Protein AF-A0A2H0BJ86-F1 (afdb_monomer_lite)

Radius of gyration: 20.38 Å; chains: 1; bounding box: 33×22×66 Å

Secondary structure (DSSP, 8-state):
-----TTTTS---HHHHHHHHHHHHHHHHHHHHHHHHHHHHHHHHHS--HHHHHHHHHHHHHHHHTTSS-HHHHHHHHHHHHTT-

Organism: NCBI:txid1975059

Foldseek 3Di:
DDPPPCCVVPPCDPVNVVVVVVCVVVVVVLVVLVVVLVVLLVCCVVPVDVVSLVVNLVSLVVCCVVVSDPPVVSVVSNVVSVVVD

Sequence (85 aa):
MLNVDYTIRMPVTKTAKRALRGSFQKARINKFIISKLEIAVRAAKKHPAKEAILKAISLADKASKKHTIHKNKAARIKSALSRLR

pLDDT: mean 89.65, std 13.0, range [38.84, 97.75]

InterPro domains:
  IPR002583 Small ribosomal subunit protein bS20 [PF01649] (13-83)
  IPR002583 Small ribosomal subunit protein bS20 [TIGR00029] (13-83)
  IPR036510 Small ribosomal subunit protein bS20 superfamily [G3DSA:1.20.58.110] (11-85)
  IPR036510 Small ribosomal subunit protein bS20 superfamily [SSF46992] (14-83)

Structure (mmCIF, N/CA/C/O backbone):
data_AF-A0A2H0BJ86-F1
#
_entry.id   AF-A0A2H0BJ86-F1
#
loop_
_atom_site.group_PDB
_atom_site.id
_atom_site.type_symbol
_atom_site.label_atom_id
_atom_site.label_alt_id
_atom_site.label_comp_id
_atom_site.label_asym_id
_atom_site.label_entity_id
_atom_site.label_seq_id
_atom_site.pdbx_PDB_ins_code
_atom_site.Cartn_x
_atom_site.Cartn_y
_atom_site.Cartn_z
_atom_site.occupancy
_atom_site.B_iso_or_equiv
_atom_site.auth_seq_id
_atom_site.auth_comp_id
_atom_site.auth_asym_id
_atom_site.auth_atom_id
_atom_site.pdbx_PDB_model_num
ATOM 1 N N . MET A 1 1 ? 0.673 -13.497 -49.978 1.00 38.84 1 MET A N 1
ATOM 2 C CA . MET A 1 1 ? 0.395 -12.349 -49.088 1.00 38.84 1 MET A CA 1
ATOM 3 C C . MET A 1 1 ? 1.623 -12.134 -48.222 1.00 38.84 1 MET A C 1
ATOM 5 O O . MET A 1 1 ? 1.884 -12.948 -47.349 1.00 38.84 1 MET A O 1
ATOM 9 N N . LEU A 1 2 ? 2.448 -11.136 -48.546 1.00 44.34 2 LEU A N 1
ATOM 10 C CA . LEU A 1 2 ? 3.652 -10.824 -47.773 1.00 44.34 2 LEU A CA 1
ATOM 11 C C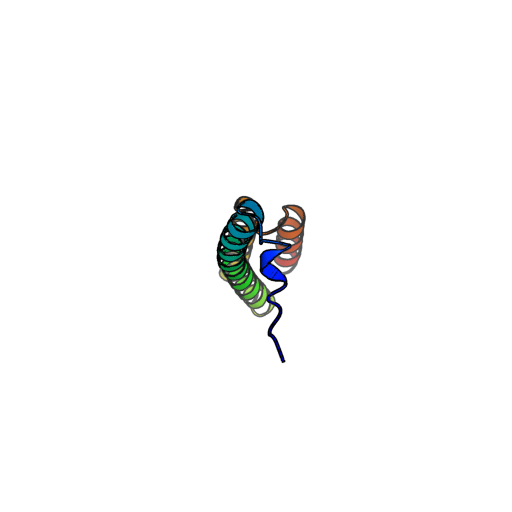 . LEU A 1 2 ? 3.224 -10.266 -46.412 1.00 44.34 2 LEU A C 1
ATOM 13 O O . LEU A 1 2 ? 2.579 -9.220 -46.360 1.00 44.34 2 LEU A O 1
ATOM 17 N N . ASN A 1 3 ? 3.573 -10.966 -45.331 1.00 56.12 3 ASN A N 1
ATOM 18 C CA . ASN A 1 3 ? 3.564 -10.402 -43.985 1.00 56.12 3 ASN A CA 1
ATOM 19 C C . ASN A 1 3 ? 4.567 -9.248 -43.969 1.00 56.12 3 ASN A C 1
ATOM 21 O O . ASN A 1 3 ? 5.771 -9.447 -43.818 1.00 56.12 3 ASN A O 1
ATOM 25 N N . VAL A 1 4 ? 4.075 -8.035 -44.200 1.00 55.72 4 VAL A N 1
ATOM 26 C CA . VAL A 1 4 ? 4.863 -6.823 -44.020 1.00 55.72 4 VAL A CA 1
ATOM 27 C C . VAL A 1 4 ? 4.958 -6.607 -42.517 1.00 55.72 4 VAL A C 1
ATOM 29 O O . VAL A 1 4 ? 4.070 -6.008 -41.924 1.00 55.72 4 VAL A O 1
ATOM 32 N N . ASP A 1 5 ? 6.006 -7.126 -41.883 1.00 58.50 5 ASP A N 1
ATOM 33 C CA . ASP A 1 5 ? 6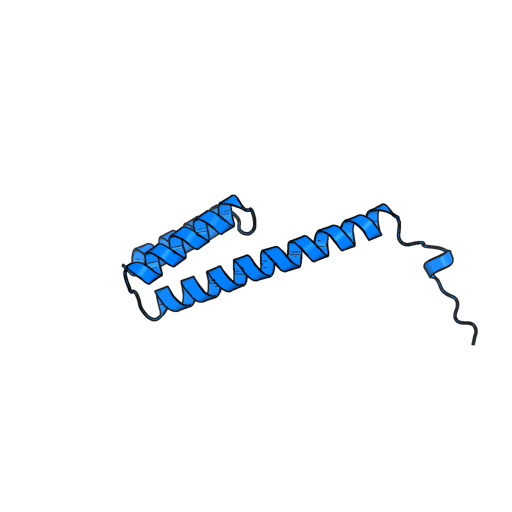.305 -6.843 -40.480 1.00 58.50 5 ASP A CA 1
ATOM 34 C C . ASP A 1 5 ? 6.608 -5.340 -40.315 1.00 58.50 5 ASP A C 1
ATOM 36 O O . ASP A 1 5 ? 7.741 -4.866 -40.422 1.00 58.50 5 ASP A O 1
ATOM 40 N N . TYR A 1 6 ? 5.568 -4.550 -40.040 1.00 62.69 6 TYR A N 1
ATOM 41 C CA . TYR A 1 6 ? 5.612 -3.094 -39.815 1.00 62.69 6 TYR A CA 1
ATOM 42 C C . TYR A 1 6 ? 6.535 -2.681 -38.648 1.00 62.69 6 TYR A C 1
ATOM 44 O O . TYR A 1 6 ? 6.886 -1.508 -38.498 1.00 62.69 6 TYR A O 1
ATOM 52 N N . THR A 1 7 ? 6.981 -3.647 -37.845 1.00 62.50 7 THR A N 1
ATOM 53 C CA . THR A 1 7 ? 7.931 -3.493 -36.735 1.00 62.50 7 THR A CA 1
ATOM 54 C C . THR A 1 7 ? 9.354 -3.153 -37.189 1.00 62.50 7 THR A C 1
ATOM 56 O O . THR A 1 7 ? 10.127 -2.625 -36.389 1.00 62.50 7 THR A O 1
ATOM 59 N N . ILE A 1 8 ? 9.694 -3.390 -38.464 1.00 61.91 8 ILE A N 1
ATOM 60 C CA . ILE A 1 8 ? 10.994 -3.023 -39.049 1.00 61.91 8 ILE A CA 1
ATOM 61 C C . ILE A 1 8 ? 11.099 -1.500 -39.247 1.00 61.91 8 ILE A C 1
ATOM 63 O O . ILE A 1 8 ? 12.154 -0.924 -38.991 1.00 61.91 8 ILE A O 1
ATOM 67 N N . ARG A 1 9 ? 10.006 -0.824 -39.647 1.00 66.31 9 ARG A N 1
ATOM 68 C CA . ARG A 1 9 ? 9.983 0.643 -39.850 1.00 66.31 9 ARG A CA 1
ATOM 69 C C . ARG A 1 9 ? 9.768 1.440 -38.560 1.00 66.31 9 ARG A C 1
ATOM 71 O O . ARG A 1 9 ? 10.192 2.587 -38.484 1.00 66.31 9 ARG A O 1
ATOM 78 N N . MET A 1 10 ? 9.135 0.847 -37.547 1.00 77.25 10 MET A N 1
ATOM 79 C CA . MET A 1 10 ? 8.929 1.464 -36.230 1.00 77.25 10 MET A CA 1
ATOM 80 C C . MET A 1 10 ? 9.360 0.500 -35.116 1.00 77.25 10 MET A C 1
ATOM 82 O O . MET A 1 10 ? 8.521 -0.162 -34.497 1.00 77.25 10 MET A O 1
ATOM 86 N N . PRO A 1 11 ? 10.672 0.382 -34.848 1.00 78.25 11 PRO A N 1
ATOM 87 C CA . PRO A 1 11 ? 11.167 -0.543 -33.844 1.00 78.25 11 PRO A CA 1
ATOM 88 C C . PRO A 1 11 ? 10.740 -0.102 -32.443 1.00 78.25 11 PRO A C 1
ATOM 90 O O . PRO A 1 11 ? 10.874 1.063 -32.065 1.00 78.25 11 PRO A O 1
ATOM 93 N N . VAL A 1 12 ? 10.298 -1.058 -31.618 1.00 80.38 12 VAL A N 1
ATOM 94 C CA . VAL A 1 12 ? 10.090 -0.799 -30.188 1.00 80.38 12 VAL A CA 1
ATOM 95 C C . VAL A 1 12 ? 11.426 -0.364 -29.591 1.00 80.38 12 VAL A C 1
ATOM 97 O O . VAL A 1 12 ? 12.373 -1.156 -29.498 1.00 80.38 12 VAL A O 1
ATOM 100 N N . THR A 1 13 ? 11.495 0.901 -29.187 1.00 88.62 13 THR A N 1
ATOM 101 C CA . THR A 1 13 ? 12.715 1.514 -28.671 1.00 88.62 13 THR A CA 1
ATOM 102 C C . THR A 1 13 ? 13.225 0.759 -27.443 1.00 88.62 13 THR A C 1
ATOM 104 O O . THR A 1 13 ? 12.467 0.162 -26.667 1.00 88.62 13 THR A O 1
ATOM 107 N N . LYS A 1 14 ? 14.546 0.777 -27.227 1.00 87.44 14 LYS A N 1
ATOM 108 C CA . LYS A 1 14 ? 15.171 0.128 -26.058 1.00 87.44 14 LYS A CA 1
ATOM 109 C C . LYS A 1 14 ? 14.561 0.635 -24.741 1.00 87.44 14 LYS A C 1
ATOM 111 O O . LYS A 1 14 ? 14.387 -0.140 -23.798 1.00 87.44 14 LYS A O 1
ATOM 116 N N . THR A 1 15 ? 14.188 1.915 -24.700 1.00 89.31 15 THR A N 1
ATOM 117 C CA . THR A 1 15 ? 13.512 2.564 -23.570 1.00 89.31 15 THR A CA 1
ATOM 118 C C . THR A 1 15 ? 12.108 2.004 -23.349 1.00 89.31 15 THR A C 1
ATOM 120 O O . THR A 1 15 ? 11.797 1.632 -22.218 1.00 89.31 15 THR A O 1
ATOM 123 N N . ALA A 1 16 ? 11.307 1.824 -24.405 1.00 90.56 16 ALA A N 1
ATOM 124 C CA . ALA A 1 16 ? 9.980 1.214 -24.315 1.00 90.56 16 ALA A CA 1
ATOM 125 C C . ALA A 1 16 ? 10.042 -0.239 -23.807 1.00 90.56 16 ALA A C 1
ATOM 127 O O . ALA A 1 16 ? 9.334 -0.595 -22.863 1.00 90.56 16 ALA A O 1
ATOM 128 N N . LYS A 1 17 ? 10.961 -1.067 -24.330 1.00 91.31 17 LYS A N 1
ATOM 129 C CA . LYS A 1 17 ? 11.158 -2.449 -23.837 1.00 91.31 17 LYS A CA 1
ATOM 130 C C . LYS A 1 17 ? 11.587 -2.484 -22.364 1.00 91.31 17 LYS A C 1
ATOM 132 O O . LYS A 1 17 ? 11.159 -3.352 -21.600 1.00 91.31 17 LYS A O 1
ATOM 137 N N . ARG A 1 18 ? 12.450 -1.554 -21.933 1.00 92.44 18 ARG A N 1
ATOM 138 C CA . ARG A 1 18 ? 12.879 -1.430 -20.526 1.00 92.44 18 ARG A CA 1
ATOM 139 C C . ARG A 1 18 ? 11.722 -0.998 -19.621 1.00 92.44 18 ARG A C 1
ATOM 141 O O . ARG A 1 18 ? 11.542 -1.598 -18.561 1.00 92.44 18 ARG A O 1
ATOM 148 N N . ALA A 1 19 ? 10.937 -0.011 -20.047 1.00 95.25 19 ALA A N 1
ATOM 149 C CA . ALA A 1 19 ? 9.768 0.469 -19.318 1.00 95.25 19 ALA A CA 1
ATOM 150 C C . ALA A 1 19 ? 8.718 -0.636 -19.144 1.00 95.25 19 ALA A C 1
ATOM 152 O O . ALA A 1 19 ? 8.233 -0.832 -18.031 1.00 95.25 19 ALA A O 1
ATOM 153 N N . LEU A 1 20 ? 8.444 -1.418 -20.195 1.00 95.38 20 LEU A N 1
ATOM 154 C CA . LEU A 1 20 ? 7.507 -2.542 -20.148 1.00 95.38 20 LEU A CA 1
ATOM 155 C C . LEU A 1 20 ? 7.915 -3.585 -19.098 1.00 95.38 20 LEU A C 1
ATOM 157 O O . LEU A 1 20 ? 7.111 -3.941 -18.238 1.00 95.38 20 LEU A O 1
ATOM 161 N N . ARG A 1 21 ? 9.182 -4.018 -19.106 1.00 95.69 21 ARG A N 1
ATOM 162 C CA . ARG A 1 21 ? 9.705 -4.984 -18.120 1.00 95.69 21 ARG A CA 1
ATOM 163 C C . ARG A 1 21 ? 9.600 -4.460 -16.686 1.00 95.69 21 ARG A C 1
ATOM 165 O O . ARG A 1 21 ? 9.166 -5.182 -15.789 1.00 95.69 21 ARG A O 1
ATOM 172 N N . GLY A 1 22 ? 9.962 -3.193 -16.475 1.00 97.31 22 GLY A N 1
ATOM 173 C CA . GLY A 1 22 ? 9.848 -2.547 -15.167 1.00 97.31 22 GLY A CA 1
ATOM 174 C C . GLY A 1 22 ? 8.398 -2.420 -14.695 1.00 97.31 22 GLY A C 1
ATOM 175 O O . GLY A 1 22 ? 8.101 -2.701 -13.535 1.00 97.31 22 GLY A O 1
ATOM 176 N N . SER A 1 23 ? 7.493 -2.033 -15.596 1.00 96.88 23 SER A N 1
ATOM 177 C CA . SER A 1 23 ? 6.059 -1.915 -15.321 1.00 96.88 23 SER A CA 1
ATOM 178 C C . SER A 1 23 ? 5.454 -3.265 -14.940 1.00 96.88 23 SER A C 1
ATOM 180 O O . SER A 1 23 ? 4.781 -3.361 -13.918 1.00 96.88 23 SER A O 1
ATOM 182 N N . PHE A 1 24 ? 5.783 -4.329 -15.678 1.00 97.56 24 PHE A N 1
ATOM 183 C CA . PHE A 1 24 ? 5.284 -5.679 -15.419 1.00 97.56 24 PHE A CA 1
ATOM 184 C C . PHE A 1 24 ? 5.628 -6.172 -14.005 1.00 97.56 24 PHE A C 1
ATOM 186 O O . PHE A 1 24 ? 4.752 -6.616 -13.260 1.00 97.56 24 PHE A O 1
ATOM 193 N N . GLN A 1 25 ? 6.889 -6.019 -13.586 1.00 97.25 25 GLN A N 1
ATOM 194 C CA . GLN A 1 25 ? 7.313 -6.419 -12.242 1.00 97.25 25 GLN A CA 1
ATOM 195 C C . GLN A 1 25 ? 6.642 -5.591 -11.143 1.00 97.25 25 GLN A C 1
ATOM 197 O O . GLN A 1 25 ? 6.173 -6.150 -10.148 1.00 97.25 25 GLN A O 1
ATOM 202 N N . LYS A 1 26 ? 6.547 -4.268 -11.328 1.00 96.38 26 LYS A N 1
ATOM 203 C CA . LYS A 1 26 ? 5.854 -3.385 -10.378 1.00 96.38 26 LYS A CA 1
ATOM 204 C C . LYS A 1 26 ? 4.371 -3.735 -10.278 1.00 96.38 26 LYS A C 1
ATOM 206 O O . LYS A 1 26 ? 3.849 -3.825 -9.171 1.00 96.38 26 LYS A O 1
ATOM 211 N N . ALA A 1 27 ? 3.709 -3.994 -11.404 1.00 97.56 27 ALA A N 1
ATOM 212 C CA . ALA A 1 27 ? 2.303 -4.379 -11.450 1.00 97.56 27 ALA A CA 1
ATOM 213 C C . ALA A 1 27 ? 2.047 -5.679 -10.678 1.00 97.56 27 ALA A C 1
ATOM 215 O O . ALA A 1 27 ? 1.124 -5.734 -9.865 1.00 97.56 27 ALA A O 1
ATOM 216 N N . ARG A 1 28 ? 2.901 -6.696 -10.854 1.00 97.62 28 ARG A N 1
ATOM 217 C CA . ARG A 1 28 ? 2.796 -7.972 -10.131 1.00 97.62 28 ARG A CA 1
ATOM 218 C C . ARG A 1 28 ? 2.881 -7.788 -8.613 1.00 97.62 28 ARG A C 1
ATOM 220 O O . ARG A 1 28 ? 2.040 -8.306 -7.882 1.00 97.62 28 ARG A O 1
ATOM 227 N N . ILE A 1 29 ? 3.869 -7.025 -8.143 1.00 96.88 29 ILE A N 1
ATOM 228 C CA . ILE A 1 29 ? 4.074 -6.759 -6.710 1.00 96.88 29 ILE A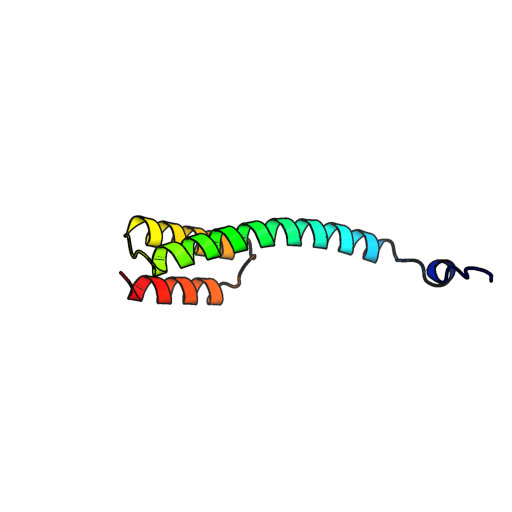 CA 1
ATOM 229 C C . ILE A 1 29 ? 2.923 -5.915 -6.145 1.00 96.88 29 ILE A C 1
ATOM 231 O O . ILE A 1 29 ? 2.370 -6.245 -5.095 1.00 96.88 29 ILE A O 1
ATOM 235 N N . ASN A 1 30 ? 2.515 -4.863 -6.858 1.00 96.75 30 ASN A N 1
ATOM 236 C CA . ASN A 1 30 ? 1.421 -3.993 -6.436 1.00 96.75 30 ASN A CA 1
ATOM 237 C C . ASN A 1 30 ? 0.102 -4.763 -6.329 1.00 96.75 30 ASN A C 1
ATOM 239 O O . ASN A 1 30 ? -0.603 -4.615 -5.334 1.00 96.75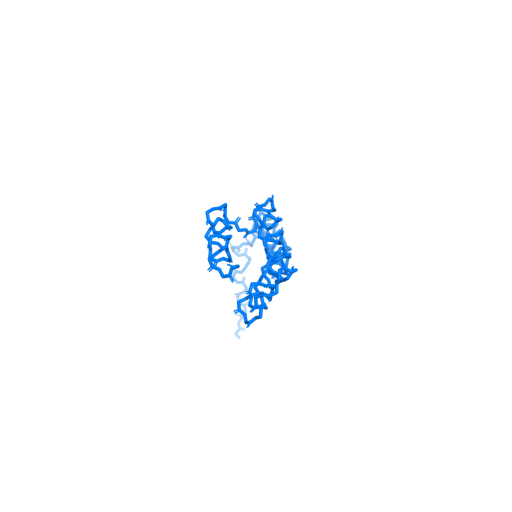 30 ASN A O 1
ATOM 243 N N . LYS A 1 31 ? -0.202 -5.637 -7.297 1.00 97.25 31 LYS A N 1
ATOM 244 C CA . LYS A 1 31 ? -1.407 -6.477 -7.277 1.00 97.25 31 LYS A CA 1
ATOM 245 C C . LYS A 1 31 ? -1.453 -7.375 -6.040 1.00 97.25 31 LYS A C 1
ATOM 247 O O . LYS A 1 31 ? -2.499 -7.486 -5.413 1.00 97.25 31 LYS A O 1
ATOM 252 N N . PHE A 1 32 ? -0.320 -7.961 -5.656 1.00 97.12 32 PHE A N 1
ATOM 253 C CA . PHE A 1 32 ? -0.216 -8.795 -4.456 1.00 97.12 32 PHE A CA 1
ATOM 254 C C . PHE A 1 32 ? -0.418 -8.012 -3.149 1.00 97.12 32 PHE A C 1
ATOM 256 O O . PHE A 1 32 ? -1.067 -8.494 -2.222 1.00 97.12 32 PHE A O 1
ATOM 263 N N . ILE A 1 33 ? 0.130 -6.798 -3.056 1.00 96.50 33 ILE A N 1
ATOM 264 C CA . ILE A 1 33 ? -0.066 -5.931 -1.885 1.00 96.50 33 ILE A CA 1
ATOM 265 C C . ILE A 1 33 ? -1.535 -5.494 -1.789 1.00 96.50 33 ILE A C 1
ATOM 267 O O . ILE A 1 33 ? -2.116 -5.530 -0.704 1.00 96.50 33 ILE A O 1
ATOM 271 N N . ILE A 1 34 ? -2.138 -5.115 -2.921 1.00 96.44 34 ILE A N 1
ATOM 272 C CA . ILE A 1 34 ? -3.538 -4.684 -2.997 1.00 96.44 34 ILE A CA 1
ATOM 273 C C . ILE A 1 34 ? -4.478 -5.828 -2.613 1.00 96.44 34 ILE A C 1
ATOM 275 O O . ILE A 1 34 ? -5.330 -5.625 -1.754 1.00 96.44 34 ILE A O 1
ATOM 279 N N . SER A 1 35 ? -4.288 -7.033 -3.158 1.00 97.31 35 SER A N 1
ATOM 280 C CA . SER A 1 35 ? -5.161 -8.173 -2.854 1.00 97.31 35 SER A CA 1
ATOM 281 C C . SER A 1 35 ? -5.126 -8.547 -1.371 1.00 97.31 35 SER A C 1
ATOM 283 O O . SER A 1 35 ? -6.170 -8.751 -0.753 1.00 97.31 35 SER A O 1
ATOM 285 N N . LYS A 1 36 ? -3.938 -8.557 -0.753 1.00 96.62 36 LYS A N 1
ATOM 286 C CA . LYS A 1 36 ? -3.791 -8.779 0.694 1.00 96.62 36 LYS A CA 1
ATOM 287 C C . LYS A 1 36 ? 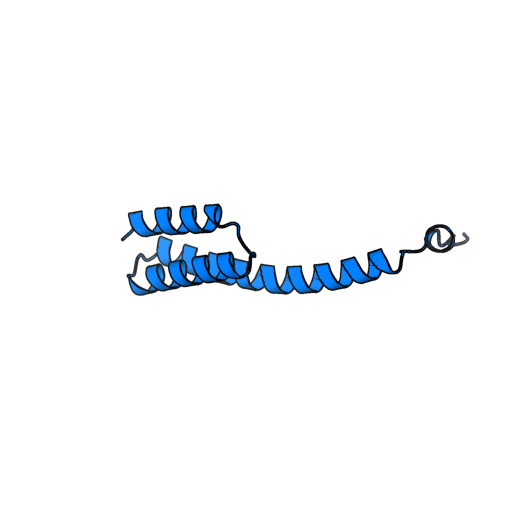-4.527 -7.731 1.522 1.00 96.62 36 LYS A C 1
ATOM 289 O O . LYS A 1 36 ? -5.172 -8.073 2.513 1.00 96.62 36 LYS A O 1
ATOM 294 N N . LEU A 1 37 ? -4.422 -6.464 1.127 1.00 96.38 37 LEU A N 1
ATOM 295 C CA . LEU A 1 37 ? -5.114 -5.365 1.789 1.00 96.38 37 LEU A CA 1
ATOM 296 C C . LEU A 1 37 ? -6.636 -5.495 1.646 1.00 96.38 37 LEU A C 1
ATOM 298 O O . LEU A 1 37 ? -7.349 -5.347 2.633 1.00 96.38 37 LEU A O 1
ATOM 302 N N . GLU A 1 38 ? -7.136 -5.817 0.456 1.00 96.19 38 GLU A N 1
ATOM 303 C CA . GLU A 1 38 ? -8.570 -5.986 0.194 1.00 96.19 38 GLU A CA 1
ATOM 304 C C . GLU A 1 38 ? -9.171 -7.137 0.998 1.00 96.19 38 GLU A C 1
ATOM 306 O O . GLU A 1 38 ? -10.228 -6.967 1.606 1.00 96.19 38 GLU A O 1
ATOM 311 N N . ILE A 1 39 ? -8.477 -8.277 1.070 1.00 97.06 39 ILE A N 1
ATOM 312 C CA . ILE A 1 39 ? -8.897 -9.425 1.883 1.00 97.06 39 ILE A CA 1
ATOM 313 C C . ILE A 1 39 ? -8.975 -9.030 3.361 1.00 97.06 39 ILE A C 1
ATOM 315 O O . ILE A 1 39 ? -9.987 -9.289 4.010 1.00 97.06 39 ILE A O 1
ATOM 319 N N . ALA A 1 40 ? -7.946 -8.358 3.887 1.00 95.69 40 ALA A N 1
ATOM 320 C CA . ALA A 1 40 ? -7.923 -7.927 5.283 1.00 95.69 40 ALA A CA 1
ATOM 321 C C . ALA A 1 40 ? -9.033 -6.912 5.600 1.00 95.69 40 ALA A C 1
ATOM 323 O O . ALA A 1 40 ? -9.715 -7.042 6.613 1.00 95.69 40 ALA A O 1
ATOM 324 N N . VAL A 1 41 ? -9.262 -5.936 4.715 1.00 95.69 41 VAL A N 1
ATOM 325 C CA . VAL A 1 41 ? -10.345 -4.952 4.867 1.00 95.69 41 VAL A CA 1
ATOM 326 C C . VAL A 1 41 ? -11.714 -5.631 4.791 1.00 95.69 41 VAL A C 1
ATOM 328 O O . VAL A 1 41 ? -12.602 -5.297 5.572 1.00 95.69 41 VAL A O 1
ATOM 331 N N . ARG A 1 42 ? -11.905 -6.596 3.884 1.00 95.12 42 ARG A N 1
ATOM 332 C CA . ARG A 1 42 ? -13.166 -7.343 3.769 1.00 95.12 42 ARG A CA 1
ATOM 333 C C . ARG A 1 42 ? -13.429 -8.200 5.005 1.00 95.12 42 ARG A C 1
ATOM 335 O O . ARG A 1 42 ? -14.565 -8.230 5.468 1.00 95.12 42 ARG A O 1
ATOM 342 N N . ALA A 1 43 ? -12.401 -8.850 5.546 1.00 93.75 43 ALA A N 1
ATOM 343 C CA . ALA A 1 43 ? -12.500 -9.623 6.780 1.00 93.75 43 ALA A CA 1
ATOM 344 C C . ALA A 1 43 ? -12.882 -8.728 7.969 1.00 93.75 43 ALA A C 1
ATOM 346 O O . ALA A 1 43 ? -13.869 -9.013 8.638 1.00 93.75 43 ALA A O 1
ATOM 347 N N . ALA A 1 44 ? -12.182 -7.602 8.153 1.00 94.06 44 ALA A N 1
ATOM 348 C CA . ALA A 1 44 ? -12.454 -6.652 9.233 1.00 94.06 44 ALA A CA 1
ATOM 349 C C . ALA A 1 44 ? -13.857 -6.021 9.150 1.00 94.06 44 ALA A C 1
ATOM 351 O O . ALA A 1 44 ? -14.455 -5.724 10.177 1.00 94.06 44 ALA A O 1
ATOM 352 N N . LYS A 1 45 ? -14.398 -5.828 7.938 1.00 91.94 45 LYS A N 1
ATOM 353 C CA . LYS A 1 45 ? -15.771 -5.333 7.743 1.00 91.94 45 LYS A CA 1
ATOM 354 C C . LYS A 1 45 ? -16.848 -6.375 8.044 1.00 91.94 45 LYS A C 1
ATOM 356 O O . LYS A 1 45 ? -17.915 -5.999 8.507 1.00 91.94 45 LYS A O 1
ATOM 361 N N . LYS A 1 46 ? -16.609 -7.651 7.719 1.00 92.75 46 LYS A N 1
ATOM 362 C CA . LYS A 1 46 ? -17.579 -8.734 7.964 1.00 92.75 46 LYS A CA 1
ATOM 363 C C . LYS A 1 46 ? -17.618 -9.144 9.432 1.00 92.75 46 LYS A C 1
ATOM 365 O O . LYS A 1 46 ? -18.692 -9.340 9.983 1.00 92.75 46 LYS A O 1
ATOM 370 N N . HIS A 1 47 ? -16.443 -9.284 10.035 1.00 91.19 47 HIS A N 1
ATOM 371 C CA . HIS A 1 47 ? -16.277 -9.678 11.425 1.00 91.19 47 HIS A CA 1
ATOM 372 C C . HIS A 1 47 ? -15.340 -8.660 12.083 1.00 91.19 47 HIS A C 1
ATOM 374 O O . HIS A 1 47 ? -14.120 -8.763 11.903 1.00 91.19 47 HIS A O 1
ATOM 380 N N . PRO A 1 48 ? -15.878 -7.658 12.804 1.00 85.12 48 PRO A N 1
ATOM 381 C CA . PRO A 1 48 ? -15.095 -6.594 13.429 1.00 85.12 48 PRO A CA 1
ATOM 382 C C . PRO A 1 48 ? -14.376 -7.098 14.690 1.00 85.12 48 PRO A C 1
ATOM 384 O O . PRO A 1 48 ? -14.565 -6.607 15.796 1.00 85.12 48 PRO A O 1
ATOM 387 N N . ALA A 1 49 ? -13.518 -8.104 14.529 1.00 92.12 49 ALA A N 1
ATOM 388 C CA . ALA A 1 49 ? -12.593 -8.520 15.567 1.00 92.12 49 ALA A CA 1
ATOM 389 C C . ALA A 1 49 ? -11.460 -7.490 15.679 1.00 92.12 49 ALA A C 1
ATOM 391 O O . ALA A 1 49 ? -10.889 -7.060 14.669 1.00 92.12 49 ALA A O 1
ATOM 392 N N . LYS A 1 50 ? -11.077 -7.139 16.912 1.00 90.62 50 LYS A N 1
ATOM 393 C CA . LYS A 1 50 ? -9.999 -6.174 17.196 1.00 90.62 50 LYS A CA 1
ATOM 394 C C . LYS A 1 50 ? -8.706 -6.513 16.444 1.00 90.62 50 LYS A C 1
ATOM 396 O O . LYS A 1 50 ? -8.087 -5.636 15.846 1.00 90.62 50 LYS A O 1
ATOM 401 N N . GLU A 1 51 ? -8.334 -7.789 16.404 1.00 92.06 51 GLU A N 1
ATOM 402 C CA . GLU A 1 51 ? -7.140 -8.269 15.698 1.00 92.06 51 GLU A CA 1
ATOM 403 C C . GLU A 1 51 ? -7.222 -8.070 14.179 1.00 92.06 51 GLU A C 1
ATOM 405 O O . GLU A 1 51 ? -6.254 -7.635 13.549 1.00 92.06 51 GLU A O 1
ATOM 410 N N . ALA A 1 52 ? -8.388 -8.335 13.581 1.00 93.25 52 ALA A N 1
ATOM 411 C CA . ALA A 1 52 ? -8.610 -8.164 12.147 1.00 93.25 52 ALA A CA 1
ATOM 412 C C . ALA A 1 52 ? -8.519 -6.686 11.741 1.00 93.25 52 ALA A C 1
ATOM 414 O O . ALA A 1 52 ? -7.893 -6.357 10.728 1.00 93.25 52 ALA A O 1
ATOM 415 N N . ILE A 1 53 ? -9.076 -5.792 12.564 1.00 93.69 53 ILE A N 1
ATOM 416 C CA . ILE A 1 53 ? -9.005 -4.340 12.367 1.00 93.69 53 ILE A CA 1
ATOM 417 C C . ILE A 1 53 ? -7.551 -3.855 12.458 1.00 93.69 53 ILE A C 1
ATOM 419 O O . ILE A 1 53 ? -7.074 -3.178 11.544 1.00 93.69 53 ILE A O 1
ATOM 423 N N . LEU A 1 54 ? -6.813 -4.248 13.504 1.00 94.12 54 LEU A N 1
ATOM 424 C CA . LEU A 1 54 ? -5.403 -3.872 13.675 1.00 94.12 54 LEU A CA 1
ATOM 425 C C . LEU A 1 54 ? -4.532 -4.369 12.513 1.00 94.12 54 LEU A C 1
ATOM 427 O O . LEU A 1 54 ? -3.697 -3.624 11.987 1.00 94.12 54 LEU A O 1
ATOM 431 N N . LYS A 1 55 ? -4.765 -5.601 12.048 1.00 95.00 55 LYS A N 1
ATOM 432 C CA . LYS A 1 55 ? -4.074 -6.174 10.887 1.00 95.00 55 LYS A CA 1
ATOM 433 C C . LYS A 1 55 ? -4.364 -5.388 9.608 1.00 95.00 55 LYS A C 1
ATOM 435 O O . LYS A 1 55 ? -3.434 -5.087 8.857 1.00 95.00 55 LYS A O 1
ATOM 440 N N . ALA A 1 56 ? -5.622 -5.023 9.363 1.00 95.88 56 ALA A N 1
ATOM 441 C CA . ALA A 1 56 ? -6.012 -4.233 8.197 1.00 95.88 56 ALA A CA 1
ATOM 442 C C . ALA A 1 56 ? -5.403 -2.817 8.222 1.00 95.88 56 ALA A C 1
ATOM 444 O O . ALA A 1 56 ? -4.904 -2.354 7.194 1.00 95.88 56 ALA A O 1
ATOM 445 N N . ILE A 1 57 ? -5.362 -2.164 9.389 1.00 95.56 57 ILE A N 1
ATOM 446 C CA . ILE A 1 57 ? -4.715 -0.853 9.575 1.00 95.56 57 ILE A CA 1
ATOM 447 C C . ILE A 1 57 ? -3.208 -0.945 9.290 1.00 95.56 57 ILE A C 1
ATOM 449 O O . ILE A 1 57 ? -2.688 -0.174 8.483 1.00 95.56 57 ILE A O 1
ATOM 453 N N . SER A 1 58 ? -2.519 -1.941 9.859 1.00 96.12 58 SER A N 1
ATOM 454 C CA . SER A 1 58 ? -1.084 -2.157 9.623 1.00 96.12 58 SER A CA 1
ATOM 455 C C . SER A 1 58 ? -0.766 -2.387 8.141 1.00 96.12 58 SER A C 1
ATOM 457 O O . SER A 1 58 ? 0.204 -1.843 7.606 1.00 96.12 58 SER A O 1
ATOM 459 N N . LEU A 1 59 ? -1.595 -3.173 7.444 1.00 96.88 59 LEU A N 1
ATOM 460 C CA . LEU A 1 59 ? -1.440 -3.413 6.008 1.00 96.88 59 LEU A CA 1
ATOM 461 C C . LEU A 1 59 ? -1.689 -2.148 5.178 1.00 96.88 59 LEU A C 1
ATOM 463 O O . LEU A 1 59 ? -0.957 -1.917 4.214 1.00 96.88 59 LEU A O 1
ATOM 467 N N . ALA A 1 60 ? -2.657 -1.310 5.557 1.00 96.62 60 ALA A N 1
ATOM 468 C CA . ALA A 1 60 ? -2.904 -0.027 4.901 1.00 96.62 60 ALA A CA 1
ATOM 469 C C . ALA A 1 60 ? -1.706 0.925 5.022 1.00 96.62 60 ALA A C 1
ATOM 471 O O . ALA A 1 60 ? -1.286 1.517 4.024 1.00 96.62 60 ALA A O 1
ATOM 472 N N . ASP A 1 61 ? -1.096 1.015 6.203 1.00 96.12 61 ASP A N 1
ATOM 473 C CA . ASP A 1 61 ? 0.078 1.865 6.419 1.00 96.12 61 ASP A CA 1
ATOM 474 C C . ASP A 1 61 ? 1.311 1.344 5.665 1.00 96.12 61 ASP A C 1
ATOM 476 O O . ASP A 1 61 ? 2.018 2.115 5.008 1.00 96.12 61 ASP A O 1
ATOM 480 N N . LYS A 1 62 ? 1.530 0.021 5.651 1.00 96.44 62 LYS A N 1
ATOM 481 C CA . LYS A 1 62 ? 2.602 -0.602 4.854 1.00 96.44 62 LYS A CA 1
ATOM 482 C C . LYS A 1 62 ? 2.414 -0.356 3.354 1.00 96.44 62 LYS A C 1
ATOM 484 O O . LYS A 1 62 ? 3.382 -0.017 2.674 1.00 96.44 62 LYS A O 1
ATOM 489 N N . ALA A 1 63 ? 1.189 -0.480 2.841 1.00 96.81 63 ALA A N 1
ATOM 490 C CA . ALA A 1 63 ? 0.880 -0.218 1.435 1.00 96.81 63 ALA A CA 1
ATOM 491 C C . ALA A 1 63 ? 1.081 1.261 1.059 1.00 96.81 63 ALA A C 1
ATOM 493 O O . ALA A 1 63 ? 1.536 1.555 -0.048 1.00 96.81 63 ALA A O 1
ATOM 494 N N . SER A 1 64 ? 0.804 2.187 1.986 1.00 97.25 64 SER A N 1
ATOM 495 C CA . SER A 1 64 ? 1.094 3.615 1.805 1.00 97.25 64 SER A CA 1
ATOM 496 C C . SER A 1 64 ? 2.598 3.892 1.784 1.00 97.25 64 SER A C 1
ATOM 498 O O . SER A 1 64 ? 3.073 4.607 0.905 1.00 97.25 64 SER A O 1
ATOM 500 N N . LYS A 1 65 ? 3.372 3.297 2.705 1.00 95.81 65 LYS A N 1
ATOM 501 C CA . LYS A 1 65 ? 4.841 3.446 2.758 1.00 95.81 65 LYS A CA 1
ATOM 502 C C . LYS A 1 65 ? 5.531 2.888 1.511 1.00 95.81 65 LYS A C 1
ATOM 504 O O . LYS A 1 65 ? 6.573 3.384 1.104 1.00 95.81 65 LYS A O 1
ATOM 509 N N . LYS A 1 66 ? 4.956 1.852 0.895 1.00 94.25 66 LYS A N 1
ATOM 510 C CA . LYS A 1 66 ? 5.437 1.266 -0.367 1.00 94.25 66 LYS A CA 1
ATOM 511 C C . LYS A 1 66 ? 4.911 1.986 -1.616 1.00 94.25 66 LYS A C 1
ATOM 513 O O . LYS A 1 66 ? 5.168 1.518 -2.720 1.00 94.25 66 LYS A O 1
ATOM 518 N N . HIS A 1 67 ? 4.189 3.098 -1.452 1.00 94.75 67 HIS A N 1
ATOM 519 C CA . HIS A 1 67 ? 3.579 3.886 -2.530 1.00 94.75 67 HIS A CA 1
ATOM 520 C C . HIS A 1 67 ? 2.629 3.090 -3.440 1.00 94.75 67 HIS A C 1
ATOM 522 O O . HIS A 1 67 ? 2.313 3.517 -4.548 1.00 94.75 67 HIS A O 1
ATOM 528 N N . THR A 1 68 ? 2.133 1.941 -2.973 1.00 95.75 68 THR A N 1
ATOM 529 C CA . THR A 1 68 ? 1.143 1.138 -3.699 1.00 95.75 68 THR A CA 1
ATOM 530 C C . THR A 1 68 ? -0.239 1.794 -3.644 1.00 95.75 68 THR A C 1
ATOM 532 O O . THR A 1 68 ? -1.027 1.676 -4.579 1.00 95.75 68 THR A O 1
ATOM 535 N N . ILE A 1 69 ? -0.533 2.509 -2.553 1.00 95.94 69 ILE A N 1
ATOM 536 C CA . ILE A 1 69 ? -1.720 3.356 -2.404 1.00 95.94 69 ILE A CA 1
ATOM 537 C C . ILE A 1 69 ? -1.315 4.759 -1.951 1.00 95.94 69 ILE A C 1
ATOM 539 O O . ILE A 1 69 ? -0.332 4.935 -1.236 1.00 95.94 69 ILE A O 1
ATOM 543 N N . HIS A 1 70 ? -2.102 5.765 -2.332 1.00 97.50 70 HIS A N 1
ATOM 544 C CA . HIS A 1 70 ? -1.896 7.132 -1.860 1.00 97.50 70 HIS A CA 1
ATOM 545 C C . HIS A 1 70 ? -2.224 7.267 -0.361 1.00 97.50 70 HIS A C 1
ATOM 547 O O . HIS A 1 70 ? -3.169 6.637 0.129 1.00 97.50 70 HIS A O 1
ATOM 553 N N . LYS A 1 71 ? -1.523 8.167 0.342 1.00 96.94 71 LYS A N 1
ATOM 554 C CA . LYS A 1 71 ? -1.709 8.442 1.781 1.00 96.94 71 LYS A CA 1
ATOM 555 C C . LYS A 1 71 ? -3.167 8.737 2.158 1.00 96.94 71 LYS A C 1
ATOM 557 O O . LYS A 1 71 ? -3.678 8.204 3.138 1.00 96.94 71 LYS A O 1
ATOM 562 N N . ASN A 1 72 ? -3.885 9.479 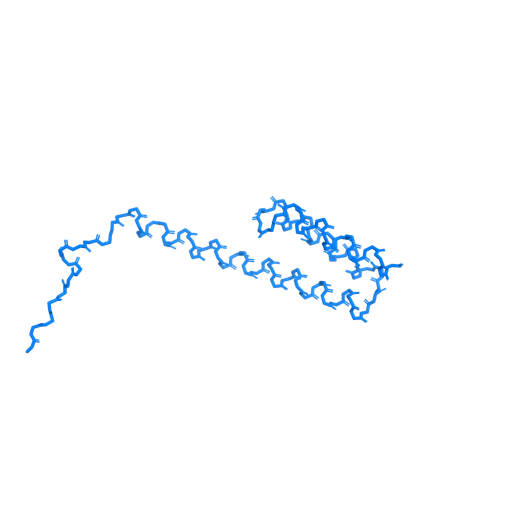1.311 1.00 97.75 72 ASN A N 1
ATOM 563 C CA . ASN A 1 72 ? -5.300 9.799 1.543 1.00 97.75 72 ASN A CA 1
ATOM 564 C C . ASN A 1 72 ? -6.197 8.556 1.430 1.00 97.75 72 ASN A C 1
ATOM 566 O O . ASN A 1 72 ? -7.176 8.435 2.159 1.00 97.75 72 ASN A O 1
ATOM 570 N N . LYS A 1 73 ? -5.864 7.601 0.546 1.00 96.69 73 LYS A N 1
ATOM 571 C CA . LYS A 1 73 ? -6.606 6.334 0.445 1.00 96.69 73 LYS A CA 1
ATOM 572 C C . LYS A 1 73 ? -6.410 5.507 1.716 1.00 96.69 73 LYS A C 1
ATOM 574 O O . LYS A 1 73 ? -7.391 4.991 2.242 1.00 96.69 73 LYS A O 1
ATOM 579 N N . ALA A 1 74 ? -5.183 5.438 2.233 1.00 97.19 74 ALA A N 1
ATOM 580 C CA . ALA A 1 74 ? -4.901 4.781 3.507 1.00 97.19 74 ALA A CA 1
ATOM 581 C C . ALA A 1 74 ? -5.651 5.454 4.671 1.00 97.19 74 ALA A C 1
ATOM 583 O O . ALA A 1 74 ? -6.310 4.768 5.447 1.00 97.19 74 ALA A O 1
ATOM 584 N N . ALA A 1 75 ? -5.641 6.790 4.748 1.00 97.12 75 ALA A N 1
ATOM 585 C CA . ALA A 1 75 ? -6.378 7.545 5.763 1.00 97.12 75 ALA A CA 1
ATOM 586 C C . ALA A 1 75 ? -7.893 7.270 5.724 1.00 97.12 75 ALA A C 1
ATOM 588 O O . ALA A 1 75 ? -8.494 7.014 6.766 1.00 97.12 75 ALA A O 1
ATOM 589 N N . ARG A 1 76 ? -8.501 7.226 4.527 1.00 96.44 76 ARG A N 1
ATOM 590 C CA . ARG A 1 76 ? -9.921 6.859 4.363 1.00 96.44 76 ARG A CA 1
ATOM 591 C C . ARG A 1 76 ? -10.219 5.442 4.848 1.00 96.44 76 ARG A C 1
ATOM 593 O O . ARG A 1 76 ? -11.228 5.237 5.515 1.00 96.44 76 ARG A O 1
ATOM 600 N N . ILE A 1 77 ? -9.351 4.475 4.538 1.00 95.56 77 ILE A N 1
ATOM 601 C CA . ILE A 1 77 ? -9.506 3.088 5.007 1.00 95.56 77 ILE A CA 1
ATOM 602 C C . ILE A 1 77 ? -9.442 3.038 6.537 1.00 95.56 77 ILE A C 1
ATOM 604 O O . ILE A 1 77 ? -10.317 2.437 7.153 1.00 95.56 77 ILE A O 1
ATOM 608 N N . LYS A 1 78 ? -8.462 3.714 7.151 1.00 94.75 78 LYS A N 1
ATOM 609 C CA . LYS A 1 78 ? -8.337 3.787 8.613 1.00 94.75 78 LYS A CA 1
ATOM 610 C C . LYS A 1 78 ? -9.569 4.424 9.256 1.00 94.75 78 LYS A C 1
ATOM 612 O O . LYS A 1 78 ? -10.152 3.823 10.143 1.00 94.75 78 LYS A O 1
ATOM 617 N N . SER A 1 79 ? -10.029 5.570 8.750 1.00 95.81 79 SER A N 1
ATOM 618 C CA . SER A 1 79 ? -11.246 6.242 9.234 1.00 95.81 79 SER A CA 1
ATOM 619 C C . SER A 1 79 ? -12.500 5.364 9.125 1.00 95.81 79 SER A C 1
ATOM 621 O O . SER A 1 79 ? -13.343 5.373 10.021 1.00 95.81 79 SER A O 1
ATOM 623 N N . ALA A 1 80 ? -12.640 4.592 8.043 1.00 93.75 80 ALA A N 1
ATOM 624 C CA . ALA A 1 80 ? -13.759 3.668 7.883 1.00 93.75 80 ALA A CA 1
ATOM 625 C C . ALA A 1 80 ? -13.709 2.511 8.893 1.00 93.75 80 ALA A C 1
ATOM 627 O O . ALA A 1 80 ? -14.743 2.149 9.440 1.00 93.75 80 ALA A O 1
ATOM 628 N N . LEU A 1 81 ? -12.524 1.951 9.158 1.00 93.19 81 LEU A N 1
ATOM 629 C CA . LEU A 1 81 ? -12.351 0.865 10.129 1.00 93.19 81 LEU A CA 1
ATOM 630 C C . LEU A 1 81 ? -12.483 1.346 11.579 1.00 93.19 81 LEU A C 1
ATOM 632 O O . LEU A 1 81 ? -13.058 0.639 12.396 1.00 93.19 81 LEU A O 1
ATOM 636 N N . SER A 1 82 ? -12.015 2.554 11.898 1.00 91.38 82 SER A N 1
ATOM 637 C CA . SER A 1 82 ? -12.143 3.126 13.245 1.00 91.38 82 SER A CA 1
ATOM 638 C C . SER A 1 82 ? -13.592 3.362 13.668 1.00 91.38 82 SER A C 1
ATOM 640 O O . SER A 1 82 ? -13.864 3.365 14.860 1.00 91.38 82 SER A O 1
ATOM 642 N N . ARG A 1 83 ? -14.512 3.553 12.712 1.00 90.12 83 ARG A N 1
ATOM 643 C CA . ARG A 1 83 ? -15.956 3.684 12.972 1.00 90.12 83 ARG A CA 1
ATOM 644 C C . ARG A 1 83 ? -16.656 2.357 13.275 1.00 90.12 83 ARG A C 1
ATOM 646 O O . ARG A 1 83 ? -17.791 2.382 13.722 1.00 90.12 83 ARG A O 1
ATOM 653 N N . LEU A 1 84 ? -16.010 1.230 12.976 1.00 80.88 84 LEU A N 1
ATOM 654 C CA . LEU A 1 84 ? -16.547 -0.117 13.195 1.00 80.88 84 LEU A CA 1
ATOM 655 C C . LEU A 1 84 ? -16.050 -0.752 14.501 1.00 80.88 84 LEU A C 1
ATOM 657 O O . LEU A 1 84 ? -16.483 -1.858 14.813 1.00 80.88 84 LEU A O 1
ATOM 661 N N . ARG A 1 85 ? -15.094 -0.115 15.192 1.00 60.97 85 ARG A N 1
ATOM 662 C CA . ARG A 1 85 ? -14.573 -0.611 16.471 1.00 60.97 85 ARG A CA 1
ATOM 663 C C . ARG A 1 85 ? -15.514 -0.269 17.617 1.00 60.97 85 ARG A C 1
ATOM 665 O O . ARG A 1 85 ? -16.106 0.831 17.551 1.00 60.97 85 ARG A O 1
#